Protein AF-A0A376RLJ7-F1 (afdb_monomer)

Solvent-accessible surface area (backbone atoms only — not comparable to full-atom values): 6494 Å² total; per-residue (Å²): 137,82,82,73,79,75,82,69,85,80,84,68,52,74,50,79,40,39,64,44,79,28,82,71,48,76,49,82,38,46,31,34,42,62,55,75,52,45,43,25,29,42,32,32,49,53,29,44,34,34,57,28,28,27,43,38,78,42,77,74,38,97,47,68,52,36,48,72,56,61,93,88,27,30,56,39,34,48,41,32,80,81,19,47,48,46,94,59,20,60,44,68,65,57,93,45,71,26,63,90,36,55,45,45,80,43,76,52,96,71,39,27,30,20,39,38,94

Foldseek 3Di:
DDPPPDCPPDDAEEDEDQEAEDPAEEDEKEDAQPQPLDIHAYEHENEEQYHEYAYEYDHPHPALQGDFYDDPARWHYHYYDPYAYDQRRYAHPDWDDRRPDTWGWDADPNRTIHTGD

Mean predicted aligned error: 4.74 Å

Secondary structure (DSSP, 8-state):
-------------EEEES-EEEEEEEEEEEE--SSS--B-EEEEESSEEEEEEEEEEEE-SS-SS-----TT-EEEEEEETT-EE-TTSEEESS-EEETTEEEEEEE-TTS-EEEE-

InterPro domains:
  IPR006315 Outer membrane autotransporter barrel domain [TIGR01414] (11-117)
  IPR011050 Pectin lyase fold/virulence factor [SSF51126] (8-117)
  IPR012332 Autotransporter, pectate lyase C-like domain superfamily [G3DSA:2.160.20.20] (2-117)
  IPR043990 Autochaperone domain type 1 [PF18883] (10-105)
  IPR043990 Autochaperone domain type 1 [cd01344] (6-116)

Sequence (117 aa):
MLFAKGNAPVTFHKLTTSNLTGQGGTINMRVRLDGSNTSDQLVINGGQATGKTWLAFTNVGNSNLGVATSGQGIRVVDAQNGATTEEGAFALSRPLQAGAFNYTLNRDSDEDWYLRQ

pLDDT: mean 91.9, std 13.1, range [39.12, 98.88]

Radius of gyration: 14.68 Å; Cα contacts (8 Å, |Δi|>4): 283; chains: 1; bounding box: 35×27×48 Å

Nearest PDB structures (foldseek):
  7ko9-assembly1_A  TM=9.748E-01  e=6.979E-17  Escherichia coli
  7koh-assembly1_A  TM=9.832E-01  e=1.597E-16  Escherichia coli O157:H7
  7koh-assembly4_D  TM=9.703E-01  e=2.884E-16  Escherichia coli O157:H7
  2iou-assembly1_H  TM=7.592E-01  e=8.157E-04  Bordetella bronchiseptica RB50

Organism: Escherichia coli (NCBI:txid562)

Structure (mmCIF, N/CA/C/O backbone):
data_AF-A0A376RLJ7-F1
#
_entry.id   AF-A0A376RLJ7-F1
#
loop_
_atom_site.group_PDB
_atom_site.id
_atom_site.type_symbol
_atom_site.label_atom_id
_atom_site.label_alt_id
_atom_site.label_comp_id
_atom_site.label_asym_id
_atom_site.label_entity_id
_atom_site.label_seq_id
_atom_site.pdbx_PDB_ins_code
_atom_site.Cartn_x
_atom_site.Cartn_y
_atom_site.Cartn_z
_atom_site.occupancy
_atom_site.B_iso_or_equiv
_atom_site.auth_seq_id
_atom_site.auth_comp_id
_atom_site.auth_asym_id
_atom_site.auth_atom_id
_atom_site.pdbx_PDB_model_num
ATOM 1 N N . MET A 1 1 ? 16.954 -3.355 -35.415 1.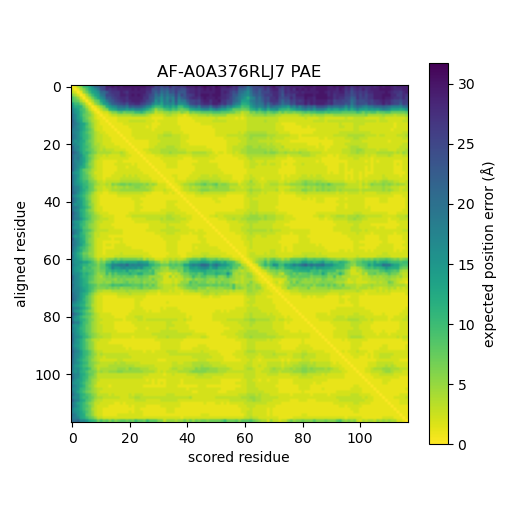00 39.12 1 MET A N 1
ATOM 2 C CA . MET A 1 1 ? 15.543 -3.736 -35.191 1.00 39.12 1 MET A CA 1
ATOM 3 C C . MET A 1 1 ? 15.340 -3.845 -33.684 1.00 39.12 1 MET A C 1
ATOM 5 O O . MET A 1 1 ? 15.936 -4.720 -33.074 1.00 39.12 1 MET A O 1
ATOM 9 N N . LEU A 1 2 ? 14.646 -2.884 -33.068 1.00 41.41 2 LEU A N 1
ATOM 10 C CA . LEU A 1 2 ? 14.405 -2.844 -31.621 1.00 41.41 2 LEU A CA 1
ATOM 11 C C . LEU A 1 2 ? 13.067 -3.533 -31.344 1.00 41.41 2 LEU A C 1
ATOM 13 O O . LEU A 1 2 ? 12.026 -3.038 -31.767 1.00 41.41 2 LEU A O 1
ATOM 17 N N . PHE A 1 3 ? 13.086 -4.670 -30.654 1.00 47.81 3 PHE A N 1
ATOM 18 C CA . PHE A 1 3 ? 11.862 -5.272 -30.138 1.00 47.81 3 PHE A CA 1
ATOM 19 C C . PHE A 1 3 ? 11.453 -4.493 -28.887 1.00 47.81 3 PHE A C 1
ATOM 21 O O . PHE A 1 3 ? 11.975 -4.736 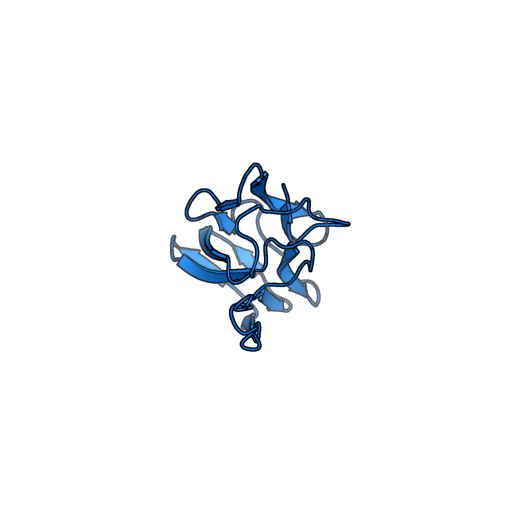-27.799 1.00 47.81 3 PHE A O 1
ATOM 28 N N . ALA A 1 4 ? 10.535 -3.537 -29.028 1.00 49.19 4 ALA A N 1
ATOM 29 C CA . ALA A 1 4 ? 9.776 -3.076 -27.875 1.00 49.19 4 ALA A CA 1
ATOM 30 C C . ALA A 1 4 ? 9.010 -4.297 -27.345 1.00 49.19 4 ALA A C 1
ATOM 32 O O . ALA A 1 4 ? 8.168 -4.851 -28.054 1.00 49.19 4 ALA A O 1
ATOM 33 N N . LYS A 1 5 ? 9.335 -4.766 -26.132 1.00 54.94 5 LYS A N 1
ATOM 34 C CA . LYS A 1 5 ? 8.488 -5.735 -25.425 1.00 54.94 5 LYS A CA 1
ATOM 35 C C . LYS A 1 5 ? 7.080 -5.145 -25.415 1.00 54.94 5 LYS A C 1
ATOM 37 O O . LYS A 1 5 ? 6.886 -4.055 -24.886 1.00 54.94 5 LYS A O 1
ATOM 42 N N . GLY A 1 6 ? 6.147 -5.817 -26.089 1.00 45.78 6 GLY A N 1
ATOM 43 C CA . GLY A 1 6 ? 4.800 -5.307 -26.299 1.00 45.78 6 GLY A CA 1
ATOM 44 C C . GLY A 1 6 ? 4.166 -4.892 -24.975 1.00 45.78 6 GLY A C 1
ATOM 45 O O . GLY A 1 6 ? 4.131 -5.679 -24.030 1.00 45.78 6 GLY A O 1
ATOM 46 N N . ASN A 1 7 ? 3.674 -3.654 -24.916 1.00 57.44 7 ASN A N 1
ATOM 47 C CA . ASN A 1 7 ? 2.821 -3.176 -23.835 1.00 57.44 7 ASN A CA 1
ATOM 48 C C . ASN A 1 7 ? 1.484 -3.922 -23.925 1.00 57.44 7 ASN A C 1
ATOM 50 O O . ASN A 1 7 ? 0.522 -3.408 -24.494 1.00 57.44 7 ASN A O 1
ATOM 54 N N . ALA A 1 8 ? 1.408 -5.140 -23.389 1.00 58.50 8 ALA A N 1
ATOM 55 C CA . ALA A 1 8 ? 0.108 -5.698 -23.051 1.00 58.50 8 ALA A CA 1
ATOM 56 C C . ALA A 1 8 ? -0.554 -4.720 -22.061 1.00 58.50 8 ALA A C 1
ATOM 58 O O . ALA A 1 8 ? 0.101 -4.315 -21.090 1.00 58.50 8 ALA A O 1
ATOM 59 N N . PRO A 1 9 ? -1.804 -4.288 -22.294 1.00 73.31 9 PRO A N 1
ATOM 60 C CA . PRO A 1 9 ? -2.508 -3.455 -21.335 1.00 73.31 9 PRO A CA 1
ATOM 61 C C . PRO A 1 9 ? -2.556 -4.183 -19.992 1.00 73.31 9 PRO A C 1
ATOM 63 O O . PRO A 1 9 ? -3.097 -5.281 -19.880 1.00 73.31 9 PRO A O 1
ATOM 66 N N . VAL A 1 10 ? -1.949 -3.584 -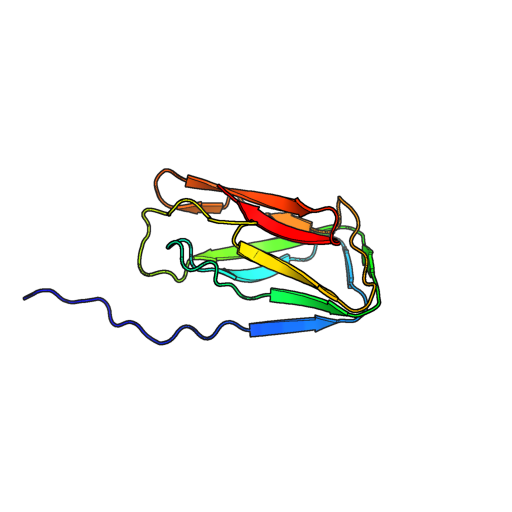18.969 1.00 84.56 10 VAL A N 1
ATOM 67 C CA . VAL A 1 10 ? -2.105 -4.060 -17.597 1.00 84.56 10 VAL A CA 1
ATOM 68 C C . VAL A 1 10 ? -3.333 -3.363 -17.047 1.00 84.56 10 VAL A C 1
ATOM 70 O O . VAL A 1 10 ? -3.296 -2.162 -16.792 1.00 84.56 10 VAL A O 1
ATOM 73 N N . THR A 1 11 ? -4.410 -4.114 -16.854 1.00 90.38 11 THR A N 1
ATOM 74 C CA . THR A 1 11 ? -5.563 -3.632 -16.094 1.00 90.38 11 THR A CA 1
ATOM 75 C C . THR A 1 11 ? -5.296 -3.852 -14.620 1.00 90.38 11 THR A C 1
ATOM 77 O O . THR A 1 11 ? -5.065 -4.992 -14.209 1.00 90.38 11 THR A O 1
ATOM 80 N N . PHE A 1 12 ? -5.330 -2.779 -13.839 1.00 96.06 12 PHE A N 1
ATOM 81 C CA . PHE A 1 12 ? -5.327 -2.846 -12.384 1.00 96.06 12 PHE A CA 1
ATOM 82 C C . PHE A 1 12 ? -6.749 -2.984 -11.844 1.00 96.06 12 PHE A C 1
ATOM 84 O O . PHE A 1 12 ? -7.699 -2.471 -12.437 1.00 96.06 12 PHE A O 1
ATOM 91 N N . HIS A 1 13 ? -6.891 -3.688 -10.729 1.00 97.38 13 HIS A N 1
ATOM 92 C CA . HIS A 1 13 ? -8.173 -4.015 -10.122 1.00 97.38 13 HIS A CA 1
ATOM 93 C C . HIS A 1 13 ? -8.299 -3.415 -8.728 1.00 97.38 13 HIS A C 1
ATOM 95 O O . HIS A 1 13 ? -7.311 -3.180 -8.032 1.00 97.38 13 HIS A O 1
ATOM 101 N N . LYS A 1 14 ? -9.549 -3.223 -8.311 1.00 98.25 14 LYS A N 1
ATOM 102 C CA . LYS A 1 14 ? -9.902 -2.867 -6.942 1.00 98.25 14 LYS A CA 1
ATOM 103 C C . LYS A 1 14 ? -10.611 -4.045 -6.286 1.00 98.25 14 LYS A C 1
ATOM 105 O O . LYS A 1 14 ? -11.565 -4.571 -6.855 1.00 98.25 14 LYS A O 1
ATOM 110 N N . LEU A 1 15 ? -10.158 -4.439 -5.103 1.00 98.12 15 LEU A N 1
ATOM 111 C CA . LEU A 1 15 ? -10.887 -5.337 -4.213 1.00 98.12 15 LEU A CA 1
ATOM 112 C C . LEU A 1 15 ? -11.523 -4.485 -3.119 1.00 98.12 15 LEU A C 1
ATOM 114 O O . LEU A 1 15 ? -10.802 -3.873 -2.340 1.00 98.12 15 LEU A O 1
ATOM 118 N N . THR A 1 16 ? -12.850 -4.431 -3.058 1.00 98.56 16 THR A N 1
ATOM 119 C CA . THR A 1 16 ? -13.566 -3.604 -2.078 1.00 98.56 16 THR A CA 1
ATOM 120 C C . THR A 1 16 ? -14.177 -4.462 -0.981 1.00 98.56 16 THR A C 1
ATOM 122 O O . THR A 1 16 ? -14.850 -5.450 -1.264 1.00 98.56 16 THR A O 1
ATOM 125 N N . THR A 1 17 ? -13.976 -4.055 0.268 1.00 98.38 17 THR A N 1
ATOM 126 C CA . THR A 1 17 ? -14.623 -4.632 1.451 1.00 98.38 17 THR A CA 1
ATOM 127 C C . THR A 1 17 ? -15.007 -3.523 2.426 1.00 98.38 17 THR A C 1
ATOM 129 O O . THR A 1 17 ? -14.435 -2.437 2.387 1.00 98.38 17 THR A O 1
ATOM 132 N N . SER A 1 18 ? -15.961 -3.779 3.317 1.00 98.31 18 SER A N 1
ATOM 133 C CA . SER A 1 18 ? -16.242 -2.859 4.424 1.00 98.31 18 SER A CA 1
ATOM 134 C C . SER A 1 18 ? -15.282 -3.070 5.588 1.00 98.31 18 SER A C 1
ATOM 136 O O . SER A 1 18 ? -14.726 -2.105 6.090 1.00 98.31 18 SER A O 1
ATOM 138 N N . ASN A 1 19 ? -15.046 -4.322 5.989 1.00 98.44 19 ASN A N 1
ATOM 139 C CA . ASN A 1 19 ? -14.130 -4.658 7.077 1.00 98.44 19 ASN A CA 1
ATOM 140 C C . ASN A 1 19 ? -13.087 -5.673 6.609 1.00 98.44 19 ASN A C 1
ATOM 142 O O . ASN A 1 19 ? -13.380 -6.550 5.789 1.00 98.44 19 ASN A O 1
ATOM 146 N N . LEU A 1 20 ? -11.888 -5.584 7.171 1.00 98.56 20 LEU A N 1
ATOM 147 C CA . LEU A 1 20 ? -10.832 -6.573 7.010 1.00 98.56 20 LEU A CA 1
ATOM 148 C C . LEU A 1 20 ? -10.158 -6.807 8.359 1.00 98.56 20 LEU A C 1
ATOM 150 O O . LEU A 1 20 ? -9.542 -5.905 8.911 1.00 98.56 20 LEU A O 1
ATOM 154 N N . THR A 1 21 ? -10.215 -8.036 8.861 1.00 98.62 21 THR A N 1
ATOM 155 C CA . THR A 1 21 ? -9.428 -8.444 10.029 1.00 98.62 21 THR A CA 1
ATOM 156 C C . THR A 1 21 ? -8.299 -9.345 9.561 1.00 98.62 21 THR A C 1
ATOM 158 O O . THR A 1 21 ? -8.509 -10.509 9.219 1.00 98.62 21 THR A O 1
ATOM 161 N N . GLY A 1 22 ? -7.092 -8.793 9.513 1.00 98.06 22 GLY A N 1
ATOM 162 C CA . GLY A 1 22 ? -5.897 -9.511 9.106 1.00 98.06 22 GLY A CA 1
ATOM 163 C C . GLY A 1 22 ? -5.430 -10.494 10.179 1.00 98.06 22 GLY A C 1
ATOM 164 O O . GLY A 1 22 ? -5.181 -10.109 11.319 1.00 98.06 22 GLY A O 1
ATOM 165 N N . GLN A 1 23 ? -5.257 -11.759 9.799 1.00 97.94 23 GLN A N 1
ATOM 166 C CA . GLN A 1 23 ? -4.751 -12.833 10.668 1.00 97.94 23 GLN A CA 1
ATOM 167 C C . GLN A 1 23 ? -3.436 -13.426 10.129 1.00 97.94 23 GLN A C 1
ATOM 169 O O . GLN A 1 23 ? -3.191 -14.625 10.218 1.00 97.94 23 GLN A O 1
ATOM 174 N N . GLY A 1 24 ? -2.596 -12.594 9.504 1.00 95.06 24 GLY A N 1
ATOM 175 C CA . GLY A 1 24 ? -1.334 -13.013 8.884 1.00 95.06 24 GLY A CA 1
ATOM 176 C C . GLY A 1 24 ? -1.474 -13.570 7.462 1.00 95.06 24 GLY A C 1
ATOM 177 O O . GLY A 1 24 ? -0.515 -14.123 6.928 1.00 95.06 24 GLY A O 1
ATOM 178 N N . GLY A 1 25 ? -2.642 -13.416 6.831 1.00 97.69 25 GLY A N 1
ATOM 179 C CA . GLY A 1 25 ? -2.850 -13.746 5.417 1.00 97.69 25 GLY A CA 1
ATOM 180 C C . GLY A 1 25 ? -2.122 -12.784 4.471 1.00 97.69 25 GLY A C 1
ATOM 181 O O . GLY A 1 25 ? -1.688 -11.709 4.882 1.00 97.69 25 GLY A O 1
ATOM 182 N N . THR A 1 26 ? -1.986 -13.166 3.197 1.00 98.56 26 THR A N 1
ATOM 183 C CA . THR A 1 26 ? -1.331 -12.347 2.160 1.00 98.56 26 THR A CA 1
ATOM 184 C C . THR A 1 26 ? -2.293 -11.997 1.029 1.00 98.56 26 THR A C 1
ATOM 186 O O . THR A 1 26 ? -2.975 -12.877 0.505 1.00 98.56 26 THR A O 1
ATOM 189 N N . ILE A 1 27 ? -2.288 -10.735 0.601 1.00 98.50 27 ILE A N 1
ATOM 190 C CA . ILE A 1 27 ? -2.947 -10.270 -0.623 1.00 98.50 27 ILE A CA 1
ATOM 191 C C . ILE A 1 27 ? -1.871 -10.031 -1.683 1.00 98.50 27 ILE A C 1
ATOM 193 O O . ILE A 1 27 ? -0.908 -9.300 -1.452 1.00 98.50 27 ILE A O 1
ATOM 197 N N . ASN A 1 28 ? -2.033 -10.653 -2.852 1.00 98.44 28 ASN A N 1
ATOM 198 C CA . ASN A 1 28 ? -1.153 -10.432 -3.998 1.00 98.44 28 ASN A CA 1
ATOM 199 C C . ASN A 1 28 ? -1.690 -9.282 -4.851 1.00 98.44 28 ASN A C 1
ATOM 201 O O . ASN A 1 28 ? -2.860 -9.281 -5.227 1.00 98.44 28 ASN A O 1
ATOM 205 N N . MET A 1 29 ? -0.827 -8.324 -5.165 1.00 98.56 29 MET A N 1
ATOM 206 C CA . MET A 1 29 ? -1.170 -7.082 -5.849 1.00 98.56 29 MET A CA 1
ATOM 207 C C . MET A 1 29 ? -0.137 -6.779 -6.931 1.00 98.56 29 MET A C 1
ATOM 209 O O . MET A 1 29 ? 1.049 -7.093 -6.801 1.00 98.56 29 MET A O 1
ATOM 213 N N . ARG A 1 30 ? -0.567 -6.152 -8.019 1.00 97.25 30 ARG A N 1
ATOM 214 C CA . ARG A 1 30 ? 0.328 -5.638 -9.057 1.00 97.25 30 ARG A CA 1
ATOM 215 C C . ARG A 1 30 ? 0.572 -4.155 -8.852 1.00 97.25 30 ARG A C 1
ATOM 217 O O . ARG A 1 30 ? -0.301 -3.427 -8.390 1.00 97.25 30 ARG A O 1
ATOM 224 N N . VAL A 1 31 ? 1.756 -3.707 -9.243 1.00 96.25 31 VAL A N 1
ATOM 225 C CA . VAL A 1 31 ? 2.163 -2.301 -9.189 1.00 96.25 31 VAL A CA 1
ATOM 226 C C . VAL A 1 31 ? 3.042 -1.964 -10.387 1.00 96.25 31 VAL A C 1
ATOM 228 O O . VAL A 1 31 ? 3.720 -2.840 -10.927 1.00 96.25 31 VAL A O 1
ATOM 231 N N . ARG A 1 32 ? 3.047 -0.705 -10.812 1.00 93.69 32 ARG A N 1
ATOM 232 C CA . ARG A 1 32 ? 4.040 -0.165 -11.743 1.00 93.69 32 ARG A CA 1
ATOM 233 C C . ARG A 1 32 ? 5.026 0.730 -11.006 1.00 93.69 32 ARG A C 1
ATOM 235 O O . ARG A 1 32 ? 4.661 1.791 -10.512 1.00 93.69 32 ARG A O 1
ATOM 242 N N . LEU A 1 33 ? 6.290 0.314 -10.980 1.00 92.94 33 LEU A N 1
ATOM 243 C CA . LEU A 1 33 ? 7.400 1.075 -10.391 1.00 92.94 33 LEU A CA 1
ATOM 244 C C . LEU A 1 33 ? 8.126 1.913 -11.460 1.00 92.94 33 LEU A C 1
ATOM 246 O O . LEU A 1 33 ? 9.351 1.943 -11.527 1.00 92.94 33 LEU A O 1
ATOM 250 N N . ASP A 1 34 ? 7.352 2.546 -12.344 1.00 89.75 34 ASP A N 1
ATOM 251 C CA . ASP A 1 34 ? 7.822 3.304 -13.514 1.00 89.75 34 ASP A CA 1
ATOM 252 C C . ASP A 1 34 ? 7.478 4.806 -13.444 1.00 89.75 34 ASP A C 1
ATOM 254 O O . ASP A 1 34 ? 7.650 5.529 -14.422 1.00 89.75 34 ASP A O 1
ATOM 258 N N . GLY A 1 35 ? 6.991 5.277 -12.289 1.00 86.38 35 GLY A N 1
ATOM 259 C CA . GLY A 1 35 ? 6.573 6.665 -12.064 1.00 86.38 35 GLY A CA 1
ATOM 260 C C . GLY A 1 35 ? 5.120 6.967 -12.452 1.00 86.38 35 GLY A C 1
ATOM 261 O O . GLY A 1 35 ? 4.655 8.080 -12.228 1.00 86.38 35 GLY A O 1
ATOM 262 N N . SER A 1 36 ? 4.372 5.993 -12.986 1.00 88.00 36 SER A N 1
ATOM 263 C CA . SER A 1 36 ? 2.945 6.170 -13.306 1.00 88.00 36 SER A CA 1
ATOM 264 C C . SER A 1 36 ? 2.022 6.235 -12.084 1.00 88.00 36 SER A C 1
ATOM 266 O O . SER A 1 36 ? 0.860 6.600 -12.231 1.00 88.00 36 SER A O 1
ATOM 268 N N . ASN A 1 37 ? 2.511 5.863 -10.895 1.00 89.00 37 ASN A N 1
ATOM 269 C CA . ASN A 1 37 ? 1.7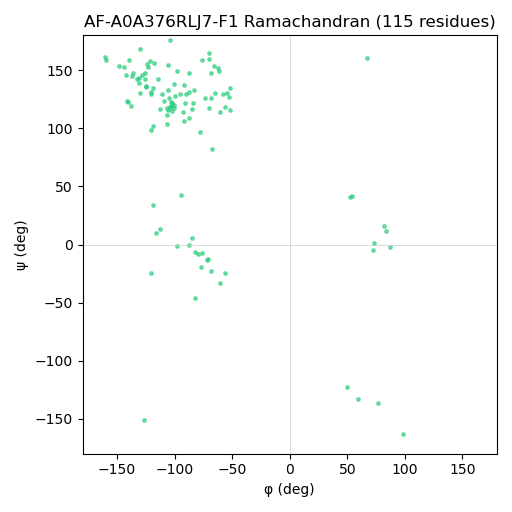32 5.746 -9.658 1.00 89.00 37 ASN A CA 1
ATOM 270 C C . ASN A 1 37 ? 0.462 4.881 -9.800 1.00 89.00 37 ASN A C 1
ATOM 272 O O . ASN A 1 37 ? -0.585 5.205 -9.243 1.00 89.00 37 ASN A O 1
ATOM 276 N N . THR A 1 38 ? 0.549 3.762 -10.529 1.00 92.94 38 THR A N 1
ATOM 277 C CA . THR A 1 38 ? -0.583 2.842 -10.742 1.00 92.94 38 THR A CA 1
ATOM 278 C C . THR A 1 38 ? -0.365 1.465 -10.106 1.00 92.94 38 THR A C 1
ATOM 280 O O . THR A 1 38 ? 0.744 0.919 -10.101 1.00 92.94 38 THR A O 1
ATOM 283 N N . SER A 1 39 ? -1.440 0.895 -9.561 1.00 97.12 39 SER A N 1
ATOM 284 C CA . SER A 1 39 ? -1.440 -0.351 -8.785 1.00 97.12 39 SER A CA 1
ATOM 285 C C . SER A 1 39 ? -2.835 -0.970 -8.708 1.00 97.12 39 SER A C 1
ATOM 287 O O . SER A 1 39 ? -3.846 -0.293 -8.911 1.00 97.12 39 SER A O 1
ATOM 289 N N . ASP A 1 40 ? -2.886 -2.261 -8.369 1.00 98.69 40 ASP A N 1
ATOM 290 C CA . ASP A 1 40 ? -4.085 -2.847 -7.772 1.00 98.69 40 ASP A CA 1
A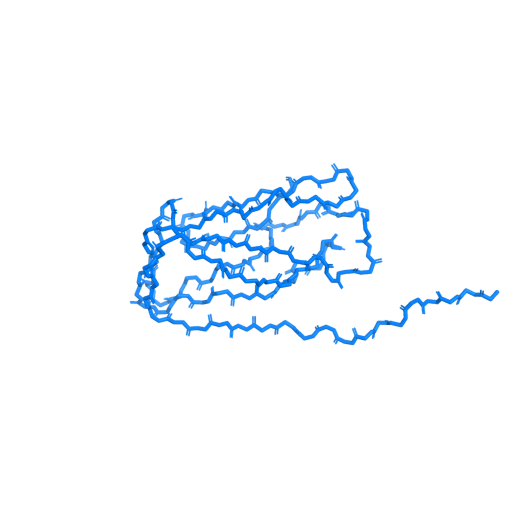TOM 291 C C . ASP A 1 40 ? -4.342 -2.144 -6.421 1.00 98.69 40 ASP A C 1
ATOM 293 O O . ASP A 1 40 ? -3.403 -1.669 -5.775 1.00 98.69 40 ASP A O 1
ATOM 297 N N . GLN A 1 41 ? -5.598 -2.071 -5.982 1.00 98.81 41 GLN A N 1
ATOM 298 C CA . GLN A 1 41 ? -5.966 -1.427 -4.716 1.00 98.81 41 GLN A CA 1
ATOM 299 C C . GLN A 1 41 ? -6.880 -2.310 -3.873 1.00 98.81 41 GLN A C 1
ATOM 301 O O . GLN A 1 41 ? -7.821 -2.923 -4.380 1.00 98.81 41 GLN A O 1
ATOM 306 N N . LEU A 1 42 ? -6.632 -2.323 -2.568 1.00 98.81 42 LEU A N 1
ATOM 307 C CA . LEU A 1 42 ? -7.602 -2.754 -1.572 1.00 98.81 42 LEU A CA 1
ATOM 308 C C . LEU A 1 42 ? -8.394 -1.526 -1.114 1.00 98.81 42 LEU A C 1
ATOM 310 O O . LEU A 1 42 ? -7.813 -0.567 -0.621 1.00 98.81 42 LEU A O 1
ATOM 314 N N . VAL A 1 43 ? -9.712 -1.546 -1.268 1.00 98.88 43 VAL A N 1
ATOM 315 C CA . VAL A 1 43 ? -10.592 -0.464 -0.818 1.00 98.88 43 VAL A CA 1
ATOM 316 C C . VAL A 1 43 ? -11.289 -0.899 0.465 1.00 98.88 43 VAL A C 1
ATOM 318 O O . VAL A 1 43 ? -11.994 -1.913 0.458 1.00 98.88 43 VAL A O 1
ATOM 321 N N . ILE A 1 44 ? -11.124 -0.127 1.538 1.00 98.88 44 ILE A N 1
ATOM 322 C CA . ILE A 1 44 ? -11.891 -0.281 2.779 1.00 98.88 44 ILE A CA 1
ATOM 323 C C . ILE A 1 44 ? -12.984 0.780 2.763 1.00 98.88 44 ILE A C 1
ATOM 325 O O . ILE A 1 44 ? -12.688 1.967 2.707 1.00 98.88 44 ILE A O 1
ATOM 329 N N . ASN A 1 45 ? -14.249 0.370 2.758 1.00 98.69 45 ASN A N 1
ATOM 330 C CA . ASN A 1 45 ? -15.372 1.273 2.526 1.00 98.69 45 ASN A CA 1
ATOM 331 C C . ASN A 1 45 ? -16.325 1.318 3.730 1.00 98.69 45 ASN A C 1
ATOM 333 O O . ASN A 1 45 ? -17.141 0.410 3.921 1.00 98.69 45 ASN A O 1
ATOM 337 N N . GLY A 1 46 ? -16.207 2.383 4.527 1.00 98.44 46 GLY A N 1
ATOM 338 C CA . GLY A 1 46 ? -17.056 2.692 5.681 1.00 98.44 46 GLY A CA 1
ATOM 339 C C . GLY A 1 46 ? -16.840 1.837 6.932 1.00 98.44 46 GLY A C 1
ATOM 340 O O . GLY A 1 46 ? -17.554 2.020 7.913 1.00 98.44 46 GLY A O 1
ATOM 341 N N . GLY A 1 47 ? -15.891 0.900 6.913 1.00 98.50 47 GLY A N 1
ATOM 342 C CA . GLY A 1 47 ? -15.552 0.059 8.062 1.00 98.50 47 GLY A CA 1
ATOM 343 C C . GLY A 1 47 ? -14.064 0.104 8.391 1.00 98.50 47 GLY A C 1
ATOM 344 O O . GLY A 1 47 ? -13.410 1.119 8.182 1.00 98.50 47 GLY A O 1
ATOM 345 N N . GLN A 1 48 ? -13.525 -0.974 8.953 1.00 98.75 48 GLN A N 1
ATOM 346 C CA . GLN A 1 48 ? -12.191 -0.952 9.556 1.00 98.75 48 GLN A CA 1
ATOM 347 C C . GLN A 1 48 ? -11.271 -2.028 8.982 1.00 98.75 48 GLN A C 1
ATOM 349 O O . GLN A 1 48 ? -11.695 -3.163 8.742 1.00 98.75 48 GLN A O 1
ATOM 354 N N . ALA A 1 49 ? -9.993 -1.689 8.824 1.00 98.75 49 ALA A N 1
ATOM 355 C CA . ALA A 1 49 ? -8.921 -2.662 8.656 1.00 98.75 49 ALA A CA 1
ATOM 356 C C . ALA A 1 49 ? -8.116 -2.796 9.952 1.00 98.75 49 ALA A C 1
ATOM 358 O O . ALA A 1 49 ? -7.487 -1.837 10.399 1.00 98.75 49 ALA A O 1
ATOM 359 N N . THR A 1 50 ? -8.120 -3.993 10.532 1.00 98.81 50 THR A N 1
ATOM 360 C CA . THR A 1 50 ? -7.467 -4.304 11.810 1.00 98.81 50 THR A CA 1
ATOM 361 C C . THR A 1 50 ? -6.584 -5.544 11.711 1.00 98.81 50 THR A C 1
ATOM 363 O O . THR A 1 50 ? -6.649 -6.302 10.734 1.00 98.81 50 THR A O 1
ATOM 366 N N . GLY A 1 51 ? -5.757 -5.789 12.727 1.00 98.56 51 GLY A N 1
ATOM 367 C CA . GLY A 1 51 ? -4.889 -6.967 12.787 1.00 98.56 51 GLY A CA 1
ATOM 368 C C . GLY A 1 51 ? -3.670 -6.831 11.874 1.00 98.56 51 GLY A C 1
ATOM 369 O O . GLY A 1 51 ? -3.025 -5.791 11.869 1.00 98.56 51 GLY A O 1
ATOM 370 N N . LYS A 1 52 ? -3.305 -7.884 11.131 1.00 98.69 52 LYS A N 1
ATO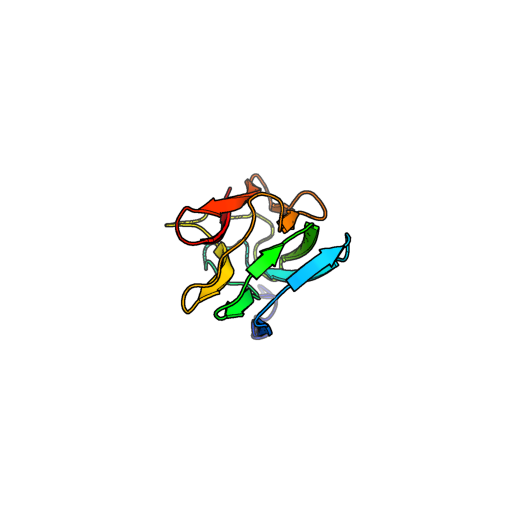M 371 C CA . LYS A 1 52 ? -2.179 -7.837 10.178 1.00 98.69 52 LYS A CA 1
ATOM 372 C C . LYS A 1 52 ? -2.458 -8.606 8.894 1.00 98.69 52 LYS A C 1
ATOM 374 O O . LYS A 1 52 ? -2.697 -9.814 8.924 1.00 98.69 52 LYS A O 1
ATOM 379 N N . THR A 1 53 ? -2.351 -7.916 7.768 1.00 98.88 53 THR A N 1
ATOM 380 C CA . THR A 1 53 ? -2.403 -8.473 6.415 1.00 98.88 53 THR A CA 1
ATOM 381 C C . THR A 1 53 ? -1.104 -8.152 5.687 1.00 98.88 53 THR A C 1
ATOM 383 O O . THR A 1 53 ? -0.665 -7.005 5.638 1.00 98.88 53 THR A O 1
ATOM 386 N N . TRP A 1 54 ? -0.478 -9.160 5.092 1.00 98.81 54 TRP A N 1
ATOM 387 C CA . TRP A 1 54 ? 0.707 -8.964 4.270 1.00 98.81 54 TRP A CA 1
ATOM 388 C C . TRP A 1 54 ? 0.311 -8.557 2.849 1.00 98.81 54 TRP A C 1
ATOM 390 O O . TRP A 1 54 ? -0.542 -9.191 2.229 1.00 98.81 54 TRP A O 1
ATOM 400 N N . LEU A 1 55 ? 0.951 -7.527 2.304 1.00 98.81 55 LEU A N 1
ATOM 401 C CA . LEU A 1 55 ? 0.792 -7.103 0.916 1.00 98.81 55 LEU A CA 1
ATOM 402 C C . LEU A 1 55 ? 2.008 -7.562 0.111 1.00 98.81 55 LEU A C 1
ATOM 404 O O . LEU A 1 55 ? 3.149 -7.191 0.405 1.00 98.81 55 LEU A O 1
ATOM 408 N N . ALA A 1 56 ? 1.766 -8.398 -0.894 1.00 98.56 56 ALA A N 1
ATOM 409 C CA . ALA A 1 56 ? 2.785 -8.912 -1.796 1.00 98.56 56 ALA A CA 1
ATOM 410 C C . ALA A 1 56 ? 2.656 -8.230 -3.158 1.00 98.56 56 ALA A C 1
ATOM 412 O O . ALA A 1 56 ? 1.657 -8.409 -3.852 1.00 98.56 56 ALA A O 1
ATOM 413 N N . PHE A 1 57 ? 3.685 -7.491 -3.568 1.00 97.81 57 PHE A N 1
ATOM 414 C CA . PHE A 1 57 ? 3.664 -6.748 -4.826 1.00 97.81 57 PHE A CA 1
ATOM 415 C C . PHE A 1 57 ? 4.431 -7.457 -5.943 1.00 97.81 57 PHE A C 1
ATOM 417 O O . PHE A 1 57 ? 5.528 -7.981 -5.738 1.00 97.81 57 PHE A O 1
ATOM 424 N N . THR A 1 58 ? 3.852 -7.437 -7.141 1.00 95.38 58 THR A N 1
ATOM 425 C CA . THR A 1 58 ? 4.503 -7.818 -8.399 1.00 95.38 58 THR A CA 1
ATOM 426 C C . THR A 1 58 ? 4.650 -6.572 -9.266 1.00 95.38 58 THR A C 1
ATOM 428 O O . THR A 1 58 ? 3.643 -5.987 -9.670 1.00 95.38 58 THR A O 1
ATOM 431 N N . ASN A 1 59 ? 5.889 -6.160 -9.559 1.00 93.50 59 ASN A N 1
ATOM 432 C CA . ASN A 1 59 ? 6.130 -5.085 -10.520 1.00 93.50 59 ASN A CA 1
ATOM 433 C C . ASN A 1 59 ? 5.787 -5.584 -11.929 1.00 93.50 59 ASN A C 1
ATOM 435 O O . ASN A 1 59 ? 6.401 -6.525 -12.428 1.00 93.50 59 ASN A O 1
ATOM 439 N N . VAL A 1 60 ? 4.801 -4.953 -12.555 1.00 92.31 60 VAL A N 1
ATOM 440 C CA . VAL A 1 60 ? 4.350 -5.238 -13.926 1.00 92.31 60 VAL A CA 1
ATOM 441 C C . VAL A 1 60 ? 4.643 -4.074 -14.876 1.00 92.31 60 VAL A C 1
ATOM 443 O O . VAL A 1 60 ? 4.114 -4.019 -15.986 1.00 92.31 60 VAL A O 1
ATOM 446 N N . GLY A 1 61 ? 5.470 -3.122 -14.433 1.00 81.88 61 GLY A N 1
ATOM 447 C CA . GLY A 1 61 ? 6.026 -2.075 -15.279 1.00 81.88 61 GLY A CA 1
ATOM 448 C C . GLY A 1 61 ? 7.053 -2.615 -16.268 1.00 81.88 61 GLY A C 1
ATOM 449 O O . GLY A 1 61 ? 7.633 -3.685 -16.097 1.00 81.88 61 GLY A O 1
ATOM 450 N N . ASN A 1 62 ? 7.286 -1.844 -17.325 1.00 72.12 62 ASN A N 1
ATOM 451 C CA . ASN A 1 62 ? 8.276 -2.170 -18.352 1.00 72.12 62 ASN A CA 1
ATOM 452 C C . ASN A 1 62 ? 9.718 -1.819 -17.934 1.00 72.12 62 ASN A C 1
ATOM 454 O O . ASN A 1 62 ? 10.663 -2.202 -18.624 1.00 72.12 62 ASN A O 1
ATOM 458 N N . SER A 1 63 ? 9.885 -1.120 -16.807 1.00 69.44 63 SER A N 1
ATOM 459 C CA . SER A 1 63 ? 11.173 -0.742 -16.238 1.00 69.44 63 SER A CA 1
ATOM 460 C C . SER A 1 63 ? 11.461 -1.533 -14.965 1.00 69.44 63 SER A C 1
ATOM 462 O O . SER A 1 63 ? 10.718 -1.471 -13.985 1.00 69.44 63 SER A O 1
ATOM 464 N N . ASN A 1 64 ? 12.596 -2.232 -14.967 1.00 75.81 64 ASN A N 1
ATOM 465 C CA . ASN A 1 64 ? 13.175 -2.833 -13.764 1.00 75.81 64 ASN A CA 1
ATOM 466 C C . ASN A 1 64 ? 14.096 -1.859 -13.014 1.00 75.81 64 ASN A C 1
ATOM 468 O O . ASN A 1 64 ? 14.672 -2.240 -12.000 1.00 75.81 64 ASN A O 1
ATOM 472 N N . LEU A 1 65 ? 14.269 -0.630 -13.516 1.00 83.06 65 LEU A N 1
ATOM 473 C CA . LEU A 1 65 ? 15.162 0.365 -12.917 1.00 83.06 65 LEU A CA 1
ATOM 474 C C . LEU A 1 65 ? 14.554 1.027 -11.678 1.00 83.06 65 LEU A C 1
ATOM 476 O O . LEU A 1 65 ? 15.296 1.601 -10.885 1.00 83.06 65 LEU A O 1
ATOM 480 N N . GLY A 1 66 ? 13.230 0.943 -11.522 1.00 81.44 66 GLY A N 1
ATOM 481 C CA . GLY A 1 66 ? 12.507 1.744 -10.545 1.00 81.44 66 GLY A CA 1
ATOM 482 C C . GLY A 1 66 ? 12.533 3.228 -10.910 1.00 81.44 66 GLY A C 1
ATOM 483 O O . GLY A 1 66 ? 13.363 3.694 -11.693 1.00 81.44 66 GLY A O 1
ATOM 484 N N . VAL A 1 67 ? 11.597 3.981 -10.351 1.00 86.75 67 VAL A N 1
ATOM 485 C CA . VAL A 1 67 ? 11.546 5.442 -10.461 1.00 86.75 67 VAL A CA 1
ATOM 486 C C . VAL A 1 67 ? 11.076 6.003 -9.125 1.00 86.75 67 VAL A C 1
ATOM 488 O O . VAL A 1 67 ? 10.243 5.387 -8.453 1.00 86.75 67 VAL A O 1
ATOM 491 N N . ALA A 1 68 ? 11.588 7.176 -8.752 1.00 84.69 68 A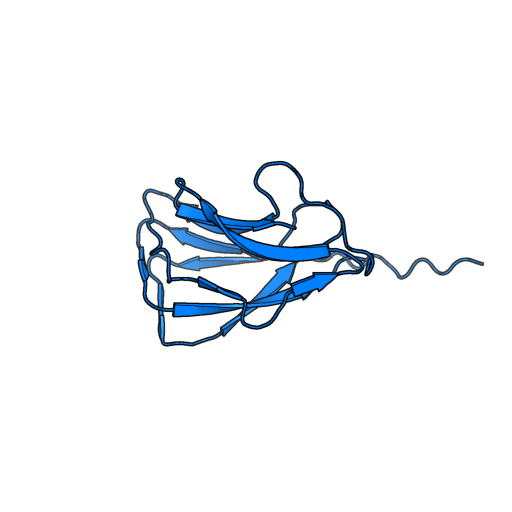LA A N 1
ATOM 492 C CA . ALA A 1 68 ? 11.054 7.913 -7.619 1.00 84.69 68 ALA A CA 1
ATOM 493 C C . ALA A 1 68 ? 9.544 8.140 -7.793 1.00 84.69 68 ALA A C 1
ATOM 495 O O . ALA A 1 68 ? 9.064 8.569 -8.843 1.00 84.69 68 ALA A O 1
ATOM 496 N N . THR A 1 69 ? 8.800 7.821 -6.747 1.00 86.88 69 THR A N 1
ATOM 497 C CA . THR A 1 69 ? 7.396 8.171 -6.614 1.00 86.88 69 THR A CA 1
ATOM 498 C C . THR A 1 69 ? 7.230 9.686 -6.512 1.00 86.88 69 THR A C 1
ATOM 500 O O . THR A 1 69 ? 8.136 10.413 -6.101 1.00 86.88 69 THR A O 1
ATOM 503 N N . SER A 1 70 ? 6.062 10.170 -6.917 1.00 85.44 70 SER A N 1
ATOM 504 C CA . SER A 1 70 ? 5.691 11.584 -6.863 1.00 85.44 70 SER A CA 1
ATOM 505 C C . SER A 1 70 ? 4.436 11.778 -6.012 1.00 85.44 70 SER A C 1
ATOM 507 O O . SER A 1 70 ? 3.655 10.844 -5.818 1.00 85.44 70 SER A O 1
ATOM 509 N N . GLY A 1 71 ? 4.226 12.995 -5.500 1.00 91.38 71 GLY A N 1
ATOM 510 C CA . GLY A 1 71 ? 3.088 13.297 -4.627 1.00 91.38 71 GLY A CA 1
ATOM 511 C C . GLY A 1 71 ? 3.095 12.438 -3.357 1.00 91.38 71 GLY A C 1
ATOM 512 O O . GLY A 1 71 ? 4.131 12.298 -2.715 1.00 91.38 71 GLY A O 1
ATOM 513 N N . GLN A 1 72 ? 1.947 11.845 -3.013 1.00 92.50 72 GLN A N 1
ATOM 514 C CA . GLN A 1 72 ? 1.816 10.927 -1.871 1.00 92.50 72 GLN A CA 1
ATOM 515 C C . GLN A 1 72 ? 2.389 9.526 -2.139 1.00 92.50 72 GLN A C 1
ATOM 517 O O . GLN A 1 72 ? 2.464 8.722 -1.214 1.00 92.50 72 GLN A O 1
ATOM 522 N N . GLY A 1 73 ? 2.804 9.209 -3.365 1.00 96.19 73 GLY A N 1
ATOM 523 C CA . GLY A 1 73 ? 3.274 7.880 -3.745 1.00 96.19 73 GLY A CA 1
ATOM 524 C C . GLY A 1 73 ? 2.212 7.023 -4.434 1.00 96.19 73 GLY A C 1
ATOM 525 O O . GLY A 1 73 ? 1.208 7.524 -4.940 1.00 96.19 73 GLY A O 1
ATOM 526 N N . ILE A 1 74 ? 2.445 5.711 -4.487 1.00 97.62 74 ILE A N 1
ATOM 527 C CA . ILE A 1 74 ? 1.547 4.769 -5.171 1.00 97.62 74 ILE A CA 1
ATOM 528 C C . ILE A 1 74 ? 0.522 4.236 -4.174 1.00 97.62 74 ILE A C 1
ATOM 530 O O . ILE A 1 74 ? 0.865 3.409 -3.331 1.00 97.62 74 ILE A O 1
ATOM 534 N N . ARG A 1 75 ? -0.733 4.686 -4.256 1.00 98.56 75 ARG A N 1
ATOM 535 C CA . ARG A 1 75 ? -1.782 4.241 -3.329 1.00 98.56 75 ARG A CA 1
ATOM 536 C C . ARG A 1 75 ? -2.150 2.777 -3.540 1.00 98.56 75 ARG A C 1
ATOM 538 O O . ARG A 1 75 ? -2.558 2.392 -4.634 1.00 98.56 75 ARG A O 1
ATOM 545 N N . VAL A 1 76 ? -2.096 1.983 -2.479 1.00 98.75 76 VAL A N 1
ATOM 546 C CA . VAL A 1 76 ? -2.392 0.541 -2.496 1.00 98.75 76 VAL A CA 1
ATOM 547 C C . VAL A 1 76 ? -3.535 0.157 -1.560 1.00 98.75 76 VAL A C 1
ATOM 549 O O . VAL A 1 76 ? -4.224 -0.825 -1.830 1.00 98.75 76 VAL A O 1
ATOM 552 N N . VAL A 1 77 ? -3.799 0.954 -0.524 1.00 98.81 77 VAL A N 1
ATOM 553 C CA . VAL A 1 77 ? -5.034 0.874 0.268 1.00 98.81 77 VAL A CA 1
ATOM 554 C C . VAL A 1 77 ? -5.747 2.219 0.186 1.00 98.81 77 VAL A C 1
ATOM 556 O O . VAL A 1 77 ? -5.103 3.252 0.331 1.00 98.81 77 VAL A O 1
ATOM 559 N N . ASP A 1 78 ? -7.044 2.177 -0.105 1.00 98.81 78 ASP A N 1
ATOM 560 C CA . ASP A 1 78 ? -7.933 3.326 -0.320 1.00 98.81 78 ASP A CA 1
ATOM 561 C C . ASP A 1 78 ? -9.068 3.239 0.718 1.00 98.81 78 ASP A C 1
ATOM 563 O O . ASP A 1 78 ? -9.987 2.423 0.586 1.00 98.81 78 ASP A O 1
ATOM 567 N N . ALA A 1 79 ? -8.942 3.992 1.805 1.00 98.81 79 ALA A N 1
ATOM 568 C CA . ALA A 1 79 ? -9.904 4.104 2.887 1.00 98.81 79 ALA A CA 1
ATOM 569 C C . ALA A 1 79 ? -10.961 5.155 2.520 1.00 98.81 79 ALA A C 1
ATOM 571 O O . ALA A 1 79 ? -10.693 6.338 2.333 1.00 98.81 79 ALA A O 1
ATOM 572 N N . GLN A 1 80 ? -12.208 4.712 2.400 1.00 98.81 80 GLN A N 1
ATOM 573 C CA . GLN A 1 80 ? -13.309 5.519 1.887 1.00 98.81 80 GLN A CA 1
ATOM 574 C C . GLN A 1 80 ? -14.463 5.588 2.875 1.00 98.81 80 GLN A C 1
ATOM 576 O O . GLN A 1 80 ? -14.678 4.682 3.679 1.00 98.81 80 GLN A O 1
ATOM 581 N N . ASN A 1 81 ? -15.257 6.653 2.757 1.00 98.38 81 ASN A N 1
ATOM 582 C CA . ASN A 1 81 ? -16.528 6.823 3.465 1.00 98.38 81 ASN A CA 1
ATOM 583 C C . ASN A 1 81 ? -16.414 6.658 4.991 1.00 98.38 81 ASN A C 1
ATOM 585 O O . ASN A 1 81 ? -17.271 6.046 5.620 1.00 98.38 81 ASN A O 1
ATOM 589 N N . GLY A 1 82 ? -15.351 7.217 5.579 1.00 98.31 82 GLY A N 1
ATOM 590 C CA . GLY A 1 82 ? -15.099 7.156 7.021 1.00 98.31 82 GLY A CA 1
ATOM 591 C C . GLY A 1 82 ? -14.454 5.853 7.491 1.00 98.31 82 GLY A C 1
ATOM 592 O O . GLY A 1 82 ? -14.486 5.568 8.685 1.00 98.31 82 GLY A O 1
ATOM 593 N N . ALA A 1 83 ? -13.896 5.058 6.572 1.00 98.81 83 ALA A N 1
ATOM 594 C CA . ALA A 1 83 ? -13.113 3.894 6.942 1.00 98.81 83 ALA A CA 1
ATOM 595 C C . ALA A 1 83 ? -11.869 4.266 7.758 1.00 98.81 83 ALA A C 1
ATOM 597 O O . ALA A 1 83 ? -11.280 5.323 7.544 1.00 98.81 83 ALA A O 1
ATOM 598 N N . THR A 1 84 ? -11.448 3.361 8.641 1.00 98.81 84 THR A N 1
ATOM 599 C CA . THR A 1 84 ? -10.205 3.485 9.412 1.00 98.81 84 THR A CA 1
ATOM 600 C C . THR A 1 84 ? -9.292 2.283 9.185 1.00 98.81 84 THR A C 1
ATOM 602 O O . THR A 1 84 ? -9.738 1.172 8.880 1.00 98.81 84 THR A O 1
ATOM 605 N N . THR A 1 85 ? -7.989 2.485 9.329 1.00 98.75 85 THR A N 1
ATOM 606 C CA . THR A 1 85 ? -6.972 1.436 9.253 1.00 98.75 85 THR A CA 1
ATOM 607 C C . THR A 1 85 ? -6.050 1.525 10.466 1.00 98.75 85 THR A C 1
ATOM 609 O O . THR A 1 85 ? -5.541 2.591 10.797 1.00 98.75 85 THR A O 1
ATOM 612 N N . GLU A 1 86 ? -5.808 0.418 11.162 1.00 98.69 86 GLU A N 1
ATOM 613 C CA . GLU A 1 86 ? -4.820 0.396 12.250 1.00 98.69 86 GLU A CA 1
ATOM 614 C C . GLU A 1 86 ? -3.398 0.555 11.694 1.00 98.69 86 GLU A C 1
ATOM 616 O O . GLU A 1 86 ? -3.090 0.028 10.629 1.00 98.69 86 GLU A O 1
ATOM 621 N N . GLU A 1 87 ? -2.487 1.192 12.438 1.00 97.38 87 GLU A N 1
ATOM 622 C CA . GLU A 1 87 ? -1.076 1.371 12.038 1.00 97.38 87 GLU A CA 1
ATOM 623 C C . GLU A 1 87 ? -0.353 0.041 11.731 1.00 97.38 87 GLU A C 1
ATOM 625 O O . GLU A 1 87 ? 0.605 0.009 10.968 1.00 97.38 87 GLU A O 1
ATOM 630 N N . GLY A 1 88 ? -0.822 -1.079 12.291 1.00 97.50 88 GLY A N 1
ATOM 631 C CA . GLY A 1 88 ? -0.286 -2.422 12.042 1.00 97.50 88 GLY A CA 1
ATOM 632 C C . GLY A 1 88 ? -1.049 -3.260 11.008 1.00 97.50 88 GLY A C 1
ATOM 633 O O . GLY A 1 88 ? -0.623 -4.389 10.739 1.00 97.50 88 GLY A O 1
ATOM 634 N N . ALA A 1 89 ? -2.144 -2.732 10.440 1.00 98.69 89 ALA A N 1
ATOM 635 C CA . ALA A 1 89 ? -3.087 -3.476 9.598 1.00 98.69 89 ALA A CA 1
ATOM 636 C C . ALA A 1 89 ? -2.436 -4.069 8.346 1.00 98.69 89 ALA A C 1
ATOM 638 O O . ALA A 1 89 ? -2.820 -5.157 7.902 1.00 98.69 89 ALA A O 1
ATOM 639 N N . PHE A 1 90 ? -1.432 -3.382 7.798 1.00 98.88 90 PHE A N 1
ATOM 640 C CA . PHE A 1 90 ? -0.758 -3.775 6.569 1.00 98.88 90 PHE A CA 1
ATOM 641 C C . PHE A 1 90 ? 0.762 -3.720 6.701 1.00 98.88 90 PHE A C 1
ATOM 643 O O . PHE A 1 90 ? 1.328 -2.833 7.332 1.00 98.88 90 PHE A O 1
ATOM 650 N N . ALA A 1 91 ? 1.438 -4.678 6.072 1.00 98.75 91 ALA A N 1
ATOM 651 C CA . ALA A 1 91 ? 2.893 -4.706 5.971 1.00 98.75 91 ALA A CA 1
ATOM 652 C C . ALA A 1 91 ? 3.327 -5.359 4.656 1.00 98.75 91 ALA A C 1
ATOM 654 O O . ALA A 1 91 ? 2.620 -6.208 4.113 1.00 98.75 91 ALA A O 1
ATOM 655 N N . LEU A 1 92 ? 4.512 -5.010 4.149 1.00 98.69 92 LEU A N 1
ATOM 656 C CA . LEU A 1 92 ? 5.088 -5.701 2.995 1.00 98.69 92 LEU A CA 1
ATOM 657 C C . LEU A 1 92 ? 5.404 -7.156 3.347 1.00 98.69 92 LEU A C 1
ATOM 659 O O . LEU A 1 92 ? 6.084 -7.423 4.335 1.00 98.69 92 LEU A O 1
ATOM 663 N N . SER A 1 93 ? 4.964 -8.101 2.513 1.00 98.31 93 SER A N 1
ATOM 664 C CA . SER A 1 93 ? 5.267 -9.528 2.711 1.00 98.31 93 SER A CA 1
ATOM 665 C C . SER A 1 93 ? 6.753 -9.853 2.504 1.00 98.31 93 SER A C 1
ATOM 667 O O . SER A 1 93 ? 7.233 -10.903 2.918 1.00 98.31 93 SER A O 1
ATOM 669 N N . ARG A 1 94 ? 7.452 -9.000 1.750 1.00 97.12 94 ARG A N 1
ATOM 670 C CA . ARG A 1 94 ? 8.872 -9.085 1.398 1.00 97.12 94 ARG A CA 1
ATOM 671 C C . ARG A 1 94 ? 9.365 -7.694 0.973 1.00 97.12 94 ARG A C 1
ATOM 673 O O . ARG A 1 94 ? 8.529 -6.894 0.551 1.00 97.12 94 ARG A O 1
ATOM 680 N N . PRO A 1 95 ? 10.678 -7.407 1.011 1.00 97.00 95 PRO A N 1
ATOM 681 C CA . PRO A 1 95 ? 11.216 -6.165 0.460 1.00 97.00 95 PRO A CA 1
ATOM 682 C C . PRO A 1 95 ? 10.758 -5.940 -0.988 1.00 97.00 95 PRO A C 1
ATOM 684 O O . PRO A 1 95 ? 10.790 -6.866 -1.803 1.00 97.00 95 PRO A O 1
ATOM 687 N N . LEU A 1 96 ? 10.328 -4.718 -1.302 1.00 96.25 96 LEU A N 1
ATOM 688 C CA . LEU A 1 96 ? 9.942 -4.315 -2.651 1.00 96.25 96 LEU A CA 1
ATOM 689 C C . LEU A 1 96 ? 11.027 -3.400 -3.219 1.00 96.25 96 LEU A C 1
ATOM 691 O O . LEU A 1 96 ? 11.195 -2.280 -2.755 1.00 96.25 96 LEU A O 1
ATOM 695 N N . GLN A 1 97 ? 11.761 -3.871 -4.224 1.00 93.81 97 GLN A N 1
ATOM 696 C CA . GLN A 1 97 ? 12.871 -3.133 -4.827 1.00 93.81 97 GLN A CA 1
ATOM 697 C C . GLN A 1 97 ? 12.743 -3.126 -6.352 1.00 93.81 97 GLN A C 1
ATOM 699 O O . GLN A 1 97 ? 12.345 -4.126 -6.953 1.00 93.81 97 GLN A O 1
ATOM 704 N N . ALA A 1 98 ? 13.120 -2.013 -6.977 1.00 91.44 98 ALA A N 1
ATOM 705 C CA . ALA A 1 98 ? 13.369 -1.935 -8.412 1.00 91.44 98 ALA A CA 1
ATOM 706 C C . ALA A 1 98 ? 14.585 -1.036 -8.662 1.00 91.44 98 ALA A C 1
ATOM 708 O O . ALA A 1 98 ? 14.615 0.114 -8.226 1.00 91.44 98 ALA A O 1
ATOM 709 N N . GLY A 1 99 ? 15.603 -1.586 -9.327 1.00 90.44 99 GLY A N 1
ATOM 710 C CA . GLY A 1 99 ? 16.902 -0.944 -9.514 1.00 90.44 99 GLY A CA 1
ATOM 711 C C . GLY A 1 99 ? 17.482 -0.412 -8.203 1.00 90.44 99 GLY A C 1
ATOM 712 O O . GLY A 1 99 ? 17.675 -1.167 -7.252 1.00 90.44 99 GLY A O 1
ATOM 713 N N . ALA A 1 100 ? 17.762 0.890 -8.161 1.00 90.56 100 ALA A N 1
ATOM 714 C CA . ALA A 1 100 ? 18.341 1.553 -6.991 1.00 90.56 100 ALA A CA 1
ATOM 715 C C . ALA A 1 100 ? 17.308 1.927 -5.909 1.00 90.56 100 ALA A C 1
ATOM 717 O O . ALA A 1 100 ? 17.693 2.384 -4.835 1.00 90.56 100 ALA A O 1
ATOM 718 N N . PHE A 1 101 ? 16.012 1.750 -6.177 1.00 93.06 101 PHE A N 1
ATOM 719 C CA . PHE A 1 101 ? 14.934 2.206 -5.306 1.00 93.06 101 PHE A CA 1
ATOM 720 C C . PHE A 1 101 ? 14.388 1.068 -4.446 1.00 93.06 101 PHE A C 1
ATOM 722 O O . PHE A 1 101 ? 13.987 0.022 -4.965 1.00 93.06 101 PHE A O 1
ATOM 729 N N . ASN A 1 102 ? 14.334 1.299 -3.134 1.00 94.88 102 ASN A N 1
ATOM 730 C CA . ASN A 1 102 ? 13.647 0.439 -2.175 1.00 94.88 102 ASN A CA 1
ATOM 731 C C . ASN A 1 102 ? 12.323 1.097 -1.809 1.00 94.88 102 ASN A C 1
ATOM 733 O O . ASN A 1 102 ? 12.322 2.212 -1.314 1.00 94.88 102 ASN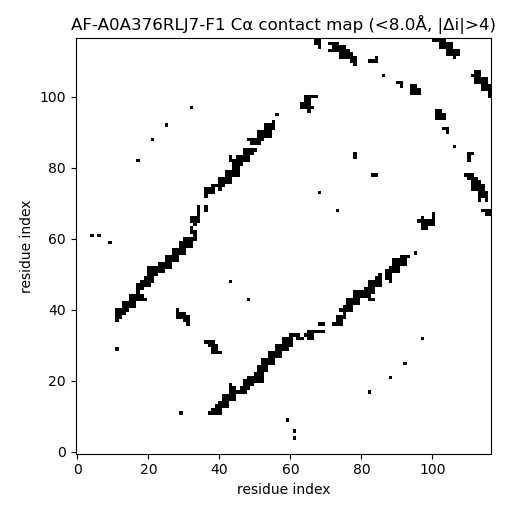 A O 1
ATOM 737 N N . TYR A 1 103 ? 11.214 0.407 -2.031 1.00 96.94 103 TYR A N 1
ATOM 738 C CA . TYR A 1 103 ? 9.889 0.923 -1.729 1.00 96.94 103 TYR A CA 1
ATOM 739 C C . TYR A 1 103 ? 9.441 0.436 -0.354 1.00 96.94 103 TYR A C 1
ATOM 741 O O . TYR A 1 103 ? 9.472 -0.761 -0.055 1.00 96.94 103 TYR A O 1
ATOM 749 N N . THR A 1 104 ? 8.996 1.375 0.467 1.00 97.94 104 THR A N 1
ATOM 750 C CA . THR A 1 104 ? 8.393 1.143 1.778 1.00 97.94 104 THR A CA 1
ATOM 751 C C . THR A 1 104 ? 6.887 1.362 1.702 1.00 97.94 104 THR A C 1
ATOM 753 O O . THR A 1 104 ? 6.396 2.042 0.803 1.00 97.94 104 THR A O 1
ATOM 756 N N . LEU A 1 105 ? 6.151 0.711 2.602 1.00 98.69 105 LEU A N 1
ATOM 757 C CA . LEU A 1 105 ? 4.706 0.850 2.730 1.00 98.69 105 LEU A CA 1
ATOM 758 C C . LEU A 1 105 ? 4.425 1.795 3.900 1.00 98.69 105 LEU A C 1
ATOM 760 O O . LEU A 1 105 ? 4.832 1.510 5.026 1.00 98.69 105 LEU A O 1
ATOM 764 N N . ASN A 1 106 ? 3.747 2.905 3.630 1.00 98.38 106 ASN A N 1
ATOM 765 C CA . ASN A 1 106 ? 3.507 3.972 4.594 1.00 98.38 106 ASN A CA 1
ATOM 766 C C . ASN A 1 106 ? 2.013 4.254 4.706 1.00 98.38 106 ASN A C 1
ATOM 768 O O . ASN A 1 106 ? 1.327 4.363 3.690 1.00 98.38 106 ASN A O 1
ATOM 772 N N . ARG A 1 107 ? 1.542 4.403 5.941 1.00 98.44 107 ARG A N 1
ATOM 773 C CA . ARG A 1 107 ? 0.203 4.889 6.258 1.00 98.44 107 ARG A CA 1
ATOM 774 C C . ARG A 1 107 ? 0.242 6.399 6.451 1.00 98.44 107 ARG A C 1
ATOM 776 O O . ARG A 1 107 ? 1.135 6.891 7.142 1.00 98.44 107 ARG A O 1
ATOM 783 N N . ASP A 1 108 ? -0.741 7.101 5.907 1.00 97.81 108 ASP A N 1
ATOM 784 C CA . ASP A 1 108 ? -0.917 8.538 6.125 1.00 97.81 108 ASP A CA 1
ATOM 785 C C . ASP A 1 108 ? -2.068 8.827 7.105 1.00 97.81 108 ASP A C 1
ATOM 787 O O . ASP A 1 108 ? -2.749 7.926 7.605 1.00 97.81 108 ASP A O 1
ATOM 791 N N . SER A 1 109 ? -2.262 10.107 7.440 1.00 97.12 109 SER A N 1
ATOM 792 C CA . SER A 1 109 ? -3.334 10.563 8.339 1.00 97.12 109 SER A CA 1
ATOM 793 C C . SER A 1 109 ? -4.735 10.468 7.730 1.00 97.12 109 SER A C 1
ATOM 795 O O . SER A 1 109 ? -5.713 10.650 8.444 1.00 97.12 109 SER A O 1
ATOM 797 N N . ASP A 1 110 ? -4.831 10.243 6.420 1.00 97.62 110 ASP A N 1
ATOM 798 C CA . ASP A 1 110 ? -6.074 10.022 5.675 1.00 97.62 110 ASP A CA 1
ATOM 799 C C . ASP A 1 110 ? -6.537 8.554 5.708 1.00 97.62 110 ASP A C 1
ATOM 801 O O . ASP A 1 110 ? -7.524 8.226 5.060 1.00 97.62 110 ASP A O 1
ATOM 805 N N . GLU A 1 111 ? -5.860 7.693 6.481 1.00 98.69 111 GLU A N 1
ATOM 806 C CA . GLU A 1 111 ? -6.115 6.248 6.604 1.00 98.69 111 GLU A CA 1
ATOM 807 C C . GLU A 1 111 ? -5.705 5.418 5.369 1.00 98.69 111 GLU A C 1
ATOM 809 O O . GLU A 1 111 ? -5.737 4.181 5.432 1.00 98.69 111 GLU A O 1
ATOM 814 N N . ASP A 1 112 ? -5.252 6.070 4.291 1.00 98.81 112 ASP A N 1
ATOM 815 C CA . ASP A 1 112 ? -4.733 5.438 3.078 1.00 98.81 112 ASP A CA 1
ATOM 816 C C . ASP A 1 112 ? -3.310 4.907 3.297 1.00 98.81 112 ASP A C 1
ATOM 818 O O . ASP A 1 112 ? -2.554 5.338 4.179 1.00 98.81 112 ASP A O 1
ATOM 822 N N . TRP A 1 113 ? -2.927 3.955 2.444 1.00 98.81 113 TRP A N 1
ATOM 823 C CA . TRP A 1 113 ? -1.577 3.401 2.432 1.00 98.81 113 TRP A CA 1
ATOM 824 C C . TRP A 1 113 ? -0.933 3.515 1.061 1.00 98.81 113 TRP A C 1
ATOM 826 O O . TRP A 1 113 ? -1.532 3.172 0.035 1.00 98.81 113 TRP A O 1
ATOM 836 N N . TYR A 1 114 ? 0.331 3.923 1.064 1.00 98.75 114 TYR A N 1
ATOM 837 C CA . TYR A 1 114 ? 1.098 4.263 -0.124 1.00 98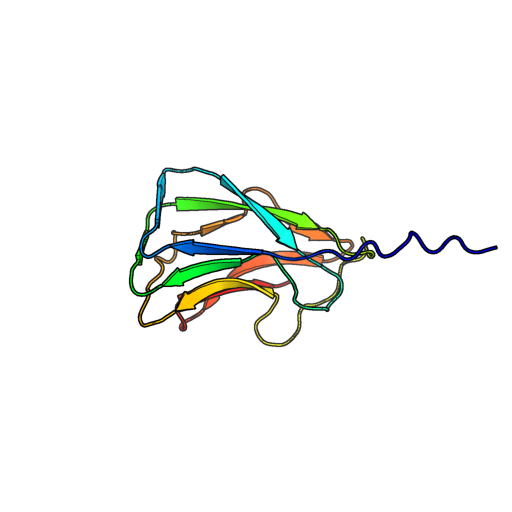.75 114 TYR A CA 1
ATOM 838 C C . TYR A 1 114 ? 2.434 3.525 -0.154 1.00 98.75 114 TYR A C 1
ATOM 840 O O . TYR A 1 114 ? 3.068 3.317 0.879 1.00 98.75 114 TYR A O 1
ATOM 848 N N . LEU A 1 115 ? 2.890 3.171 -1.355 1.00 98.38 115 LEU A N 1
ATOM 849 C CA . LEU A 1 115 ? 4.282 2.806 -1.596 1.00 98.38 115 LEU A CA 1
ATOM 850 C C . LEU A 1 115 ? 5.103 4.058 -1.918 1.00 98.38 115 LEU A C 1
ATOM 852 O O . LEU A 1 115 ? 4.706 4.837 -2.792 1.00 98.38 115 LEU A O 1
ATOM 856 N N . ARG A 1 116 ? 6.254 4.215 -1.256 1.00 96.38 116 ARG A N 1
ATOM 857 C CA . ARG A 1 116 ? 7.205 5.332 -1.433 1.00 96.38 116 ARG A CA 1
ATOM 858 C C . ARG A 1 116 ? 8.640 4.828 -1.453 1.00 96.38 116 ARG A C 1
ATOM 860 O O . ARG A 1 116 ? 8.935 3.870 -0.743 1.00 96.38 116 ARG A O 1
ATOM 867 N N . GLN A 1 117 ? 9.506 5.453 -2.253 1.00 90.81 117 GLN A N 1
ATOM 868 C CA . GLN A 1 117 ? 10.943 5.137 -2.283 1.00 90.81 117 GLN A CA 1
ATOM 869 C C . GLN A 1 117 ? 11.748 5.900 -1.229 1.00 90.81 117 GLN A C 1
ATOM 871 O O . GLN A 1 117 ? 11.335 7.035 -0.900 1.00 90.81 117 GLN A O 1
#